Protein AF-A0A5A9X7H3-F1 (afdb_monomer)

Solvent-accessible surface area (backbone atoms only — not comparable to full-atom values): 4825 Å² total; per-residue (Å²): 138,72,62,65,63,56,50,50,46,50,51,28,48,52,41,34,69,51,86,33,49,89,46,52,44,34,55,43,70,47,81,53,97,88,34,32,32,37,27,39,35,50,72,34,92,88,33,71,90,49,79,45,79,76,44,76,33,47,70,68,54,48,48,53,52,54,52,51,51,52,55,53,51,48,58,67,69,68,55,72,80,93,118

Foldseek 3Di:
DPPLQVVLQVLQVCCCVPLVVPPQWGWHWDDDPQKIFIWIQGNDPPDDGDTHTPDIDHSVVSVVVSVVVVVVSCVVVPPDPPD

Secondary structure (DSSP, 8-state):
--HHHHHHHHHHHHHHHTTTTTSSEEEEEEEETTEEEEEEEE-STTS---EEEEEEE-HHHHHHHHHHHHHHHHHHHSS----

Radius of gyration: 13.67 Å; Cα contacts (8 Å, |Δi|>4): 111; chains: 1; bounding box: 21×28×49 Å

Nearest PDB structures (foldseek):
  4v8h-assembly2_CX  TM=4.141E-01  e=7.486E-01  Escherichia coli K-12
  8dtc-assembly1_B  TM=4.938E-01  e=2.866E+00  Acanthamoeba castellanii
  2db2-assembly1_A  TM=3.453E-01  e=1.832E+00  Homo sapiens
  6wqq-assembly1_a  TM=3.264E-01  e=1.832E+00  Staphylococcus aureus
  4zm3-assembly2_C  TM=3.599E-01  e=1.512E+00  Streptomyces pactum

Sequence (83 aa):
MKTTLRQLESLCSGLNTGVLKSTPYGLGVVRYRDVIAVIKKARSPVALAGKVTLFIGSPRECQTFLLAVDGYLRWFCEVPDAS

Structure (mmCIF, N/CA/C/O backbone):
data_AF-A0A5A9X7H3-F1
#
_entry.id   AF-A0A5A9X7H3-F1
#
loop_
_atom_site.group_PDB
_atom_site.id
_atom_site.type_symbol
_atom_site.label_atom_id
_atom_site.label_alt_id
_atom_site.label_comp_id
_atom_site.label_asym_id
_atom_site.label_entity_id
_atom_site.label_seq_id
_atom_site.pdbx_PDB_ins_code
_atom_site.Cartn_x
_atom_site.Cartn_y
_atom_site.Cartn_z
_atom_site.occupancy
_atom_site.B_iso_or_equiv
_atom_site.auth_seq_id
_atom_site.auth_comp_id
_atom_site.auth_asym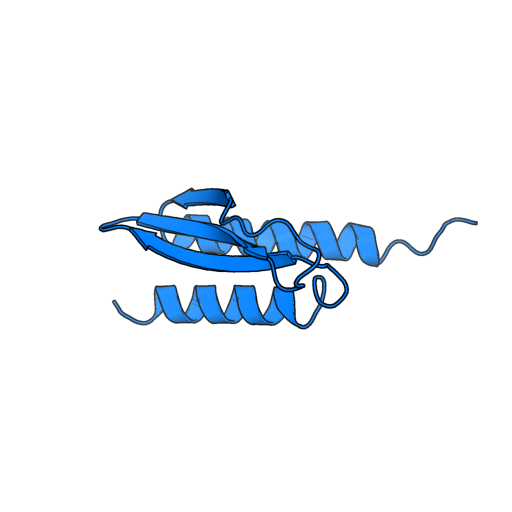_id
_atom_site.auth_atom_id
_atom_site.pdbx_PDB_model_num
ATOM 1 N N . MET A 1 1 ? -1.520 -4.083 21.460 1.00 46.50 1 MET A N 1
ATOM 2 C CA . MET A 1 1 ? -1.919 -4.022 20.028 1.00 46.50 1 MET A CA 1
ATOM 3 C C . MET A 1 1 ? -1.009 -3.102 19.181 1.00 46.50 1 MET A C 1
ATOM 5 O O . MET A 1 1 ? -1.503 -2.206 18.504 1.00 46.50 1 MET A O 1
ATOM 9 N N . LYS A 1 2 ? 0.324 -3.298 19.179 1.00 51.81 2 LYS A N 1
ATOM 10 C CA . LYS A 1 2 ? 1.259 -2.563 18.282 1.00 51.81 2 LYS A CA 1
ATOM 11 C C . LYS A 1 2 ? 1.615 -3.343 17.003 1.00 51.81 2 LYS A C 1
ATOM 13 O O . LYS A 1 2 ? 2.155 -2.765 16.068 1.00 51.81 2 LYS A O 1
ATOM 18 N N . THR A 1 3 ? 1.297 -4.636 16.955 1.00 60.66 3 THR A N 1
ATOM 19 C CA . THR A 1 3 ? 1.736 -5.574 15.912 1.00 60.66 3 THR A CA 1
ATOM 20 C C . THR A 1 3 ? 1.072 -5.318 14.556 1.00 60.66 3 THR A C 1
ATOM 22 O O . THR A 1 3 ? 1.730 -5.426 13.530 1.00 60.66 3 THR A O 1
ATOM 25 N N . THR A 1 4 ? -0.194 -4.891 14.537 1.00 82.06 4 THR A N 1
ATOM 26 C CA . THR A 1 4 ? -0.987 -4.865 13.298 1.00 82.06 4 THR A CA 1
ATOM 27 C C . THR A 1 4 ? -0.641 -3.713 12.355 1.00 82.06 4 THR A C 1
ATOM 29 O O . THR A 1 4 ? -0.619 -3.909 11.148 1.00 82.06 4 THR A O 1
ATOM 32 N N . LEU A 1 5 ? -0.294 -2.526 12.869 1.00 86.56 5 LEU A N 1
ATOM 33 C CA . LEU A 1 5 ? 0.136 -1.417 12.004 1.00 86.56 5 LEU A CA 1
ATOM 34 C C . LEU A 1 5 ? 1.484 -1.726 11.337 1.00 86.56 5 LEU A C 1
ATOM 36 O O . LEU A 1 5 ? 1.611 -1.559 10.132 1.00 86.56 5 LEU A O 1
ATOM 40 N N . ARG A 1 6 ? 2.451 -2.266 12.095 1.00 89.00 6 ARG A N 1
ATOM 41 C CA . ARG A 1 6 ? 3.762 -2.675 11.559 1.00 89.00 6 ARG A CA 1
ATOM 42 C C . ARG A 1 6 ? 3.648 -3.768 10.496 1.00 89.00 6 ARG A C 1
ATOM 44 O O . ARG A 1 6 ? 4.384 -3.748 9.517 1.00 89.00 6 ARG A O 1
ATOM 51 N N . GLN A 1 7 ? 2.726 -4.715 10.676 1.00 90.19 7 GLN A N 1
ATOM 52 C CA . GLN A 1 7 ? 2.446 -5.740 9.666 1.00 90.19 7 GLN A CA 1
ATOM 53 C C . GLN A 1 7 ? 1.923 -5.113 8.366 1.00 90.19 7 GLN A C 1
ATOM 55 O O . GLN A 1 7 ? 2.404 -5.453 7.289 1.00 90.19 7 GLN A O 1
ATOM 60 N N . LEU A 1 8 ? 0.999 -4.152 8.456 1.00 92.81 8 LEU A N 1
ATOM 61 C CA . LEU A 1 8 ? 0.489 -3.432 7.286 1.00 92.81 8 LEU A CA 1
ATOM 62 C C . LEU A 1 8 ? 1.569 -2.564 6.620 1.00 92.81 8 LEU A C 1
ATOM 64 O O . LEU A 1 8 ? 1.663 -2.541 5.396 1.00 92.81 8 LEU A O 1
ATOM 68 N N . GLU A 1 9 ? 2.427 -1.903 7.401 1.00 94.00 9 GLU A N 1
ATOM 69 C CA . GLU A 1 9 ? 3.590 -1.166 6.884 1.00 94.00 9 GLU A CA 1
ATOM 70 C C . GLU A 1 9 ? 4.552 -2.091 6.129 1.00 94.00 9 GLU A C 1
ATOM 72 O O . GLU A 1 9 ? 5.040 -1.732 5.056 1.00 94.00 9 GLU A O 1
ATOM 77 N N . SER A 1 10 ? 4.791 -3.296 6.653 1.00 93.44 10 SER A N 1
ATOM 78 C CA . SER A 1 10 ? 5.618 -4.309 5.995 1.00 93.44 10 SER A CA 1
ATOM 79 C C . SER A 1 10 ? 5.008 -4.772 4.667 1.00 93.44 10 SER A C 1
ATOM 81 O O . SER A 1 10 ? 5.731 -4.842 3.673 1.00 93.44 10 SER A O 1
ATOM 83 N N . LEU A 1 11 ? 3.686 -4.985 4.606 1.00 92.62 11 LEU A N 1
ATOM 84 C CA . LEU A 1 11 ? 2.982 -5.300 3.354 1.00 92.62 11 LEU A CA 1
ATOM 85 C C . LEU A 1 11 ? 3.095 -4.163 2.330 1.00 92.62 11 LEU A C 1
ATOM 87 O O . LEU A 1 11 ? 3.455 -4.405 1.179 1.00 92.62 11 LEU A O 1
ATOM 91 N N . CYS A 1 12 ? 2.857 -2.913 2.744 1.00 93.75 12 CYS A N 1
ATOM 92 C CA . CYS A 1 12 ? 3.058 -1.756 1.869 1.00 93.75 12 CYS A CA 1
ATOM 93 C C . CYS A 1 12 ? 4.507 -1.663 1.374 1.00 93.75 12 CYS A C 1
ATOM 95 O O . CYS A 1 12 ? 4.731 -1.341 0.210 1.00 93.75 12 CYS A O 1
ATOM 97 N N . SER A 1 13 ? 5.490 -1.957 2.231 1.00 94.50 13 SER A N 1
ATOM 98 C CA . SER A 1 13 ? 6.904 -1.982 1.847 1.00 94.50 13 SER A CA 1
ATOM 99 C C . SER A 1 13 ? 7.171 -3.020 0.756 1.00 94.50 13 SER A C 1
ATOM 101 O O . SER A 1 13 ? 7.743 -2.667 -0.273 1.00 94.50 13 SER A O 1
ATOM 103 N N . GLY A 1 14 ? 6.681 -4.255 0.924 1.00 92.50 14 GLY A N 1
ATOM 104 C CA . GLY A 1 14 ? 6.818 -5.319 -0.078 1.00 92.50 14 GLY A CA 1
ATOM 105 C C . GLY A 1 14 ? 6.191 -4.955 -1.427 1.00 92.50 14 GLY A C 1
ATOM 106 O O . GLY A 1 14 ? 6.814 -5.140 -2.471 1.00 92.50 14 GLY A O 1
ATOM 107 N N . LEU A 1 15 ? 5.004 -4.343 -1.415 1.00 91.19 15 LEU A N 1
ATOM 108 C CA . LEU A 1 15 ? 4.361 -3.820 -2.625 1.00 91.19 15 LEU A CA 1
ATOM 109 C C . LEU A 1 15 ? 5.195 -2.715 -3.289 1.00 91.19 15 LEU A C 1
ATOM 111 O O . LEU A 1 15 ? 5.378 -2.716 -4.504 1.00 91.19 15 LEU A O 1
ATOM 115 N N . ASN A 1 16 ? 5.732 -1.786 -2.495 1.00 92.88 16 ASN A N 1
ATOM 116 C CA . ASN A 1 16 ? 6.520 -0.650 -2.975 1.00 92.88 16 ASN A CA 1
ATOM 117 C C . ASN A 1 16 ? 7.888 -1.041 -3.548 1.00 92.88 16 ASN A C 1
ATOM 119 O O . ASN A 1 16 ? 8.405 -0.325 -4.410 1.00 92.88 16 ASN A O 1
ATOM 123 N N . THR A 1 17 ? 8.511 -2.108 -3.050 1.00 90.94 17 THR A N 1
ATOM 124 C CA . THR A 1 17 ? 9.809 -2.600 -3.543 1.00 90.94 17 THR A CA 1
ATOM 125 C C . THR A 1 17 ? 9.665 -3.673 -4.620 1.00 90.94 17 THR A C 1
ATOM 127 O O . THR A 1 17 ? 10.587 -3.855 -5.413 1.00 90.94 17 THR A O 1
ATOM 130 N N . GLY A 1 18 ? 8.513 -4.343 -4.682 1.00 89.12 18 GLY A N 1
ATOM 131 C CA . GLY A 1 18 ? 8.153 -5.294 -5.726 1.00 89.12 18 GLY A CA 1
ATOM 132 C C . GLY A 1 18 ? 7.357 -4.635 -6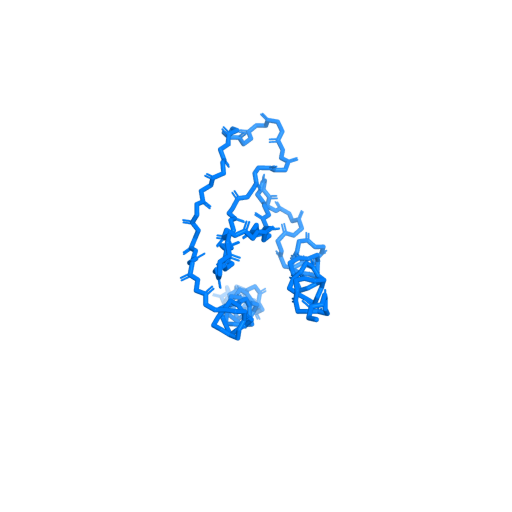.848 1.00 89.12 18 GLY A C 1
ATO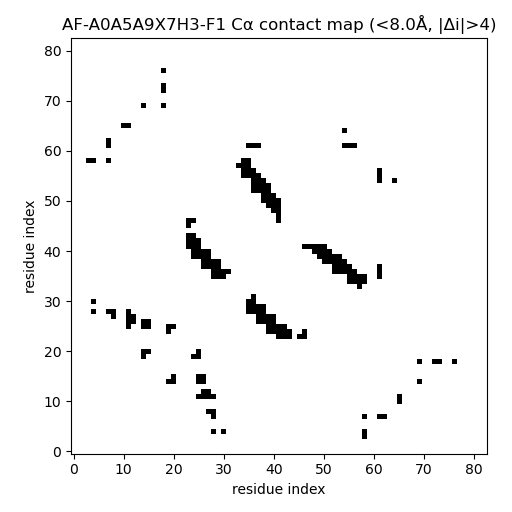M 133 O O . GLY A 1 18 ? 7.908 -3.946 -7.706 1.00 89.12 18 GLY A O 1
ATOM 134 N N . VAL A 1 19 ? 6.045 -4.867 -6.845 1.00 86.88 19 VAL A N 1
ATOM 135 C CA . VAL A 1 19 ? 5.157 -4.586 -7.982 1.00 86.88 19 VAL A CA 1
ATOM 136 C C . VAL A 1 19 ? 5.063 -3.091 -8.315 1.00 86.88 19 VAL A C 1
ATOM 138 O O . VAL A 1 19 ? 5.018 -2.709 -9.480 1.00 86.88 19 VAL A O 1
ATOM 141 N N . LEU A 1 20 ? 5.113 -2.215 -7.309 1.00 87.31 20 LEU A N 1
ATOM 142 C CA . LEU A 1 20 ? 5.013 -0.763 -7.491 1.00 87.31 20 LEU A CA 1
ATOM 143 C C . LEU A 1 20 ? 6.374 -0.067 -7.644 1.00 87.31 20 LEU A C 1
ATOM 145 O O . LEU A 1 20 ? 6.412 1.168 -7.674 1.00 87.31 20 LEU A O 1
ATOM 149 N N . LYS A 1 21 ? 7.490 -0.810 -7.737 1.00 88.94 21 LYS A N 1
ATOM 150 C CA . LYS A 1 21 ? 8.851 -0.235 -7.703 1.00 88.94 21 LYS A CA 1
ATOM 151 C C . LYS A 1 21 ? 9.094 0.832 -8.770 1.00 88.94 21 LYS A C 1
ATOM 153 O O . LYS A 1 21 ? 9.771 1.817 -8.496 1.00 88.94 21 LYS A O 1
ATOM 158 N N . SER A 1 22 ? 8.524 0.635 -9.958 1.00 87.19 22 SER A N 1
ATOM 159 C CA . SER A 1 22 ? 8.719 1.504 -11.123 1.00 87.19 22 SER A CA 1
ATOM 160 C C . SER A 1 22 ? 7.666 2.607 -11.218 1.00 87.19 22 SER A C 1
ATOM 162 O O . SER A 1 22 ? 7.685 3.397 -12.158 1.00 87.19 22 SER A O 1
ATOM 164 N N . THR A 1 23 ? 6.723 2.664 -10.275 1.00 86.19 23 THR A N 1
ATOM 165 C CA . THR A 1 23 ? 5.661 3.668 -10.301 1.00 86.19 23 THR A CA 1
ATOM 166 C C . THR A 1 23 ? 6.099 4.927 -9.545 1.00 86.19 23 THR A C 1
ATOM 168 O O . THR A 1 23 ? 6.800 4.841 -8.533 1.00 86.19 23 THR A O 1
ATOM 171 N N . PRO A 1 24 ? 5.662 6.125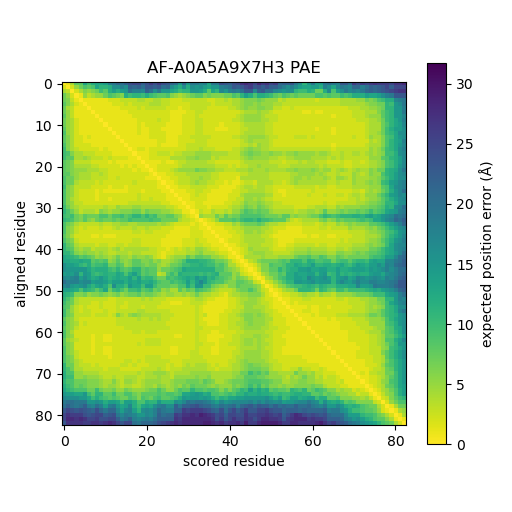 -9.971 1.00 86.75 24 PRO A N 1
ATOM 172 C CA . PRO A 1 24 ? 5.985 7.371 -9.270 1.00 86.75 24 PRO A CA 1
ATOM 173 C C . PRO A 1 24 ? 5.239 7.516 -7.926 1.00 86.75 24 PRO A C 1
ATOM 175 O O . PRO A 1 24 ? 5.421 8.501 -7.202 1.00 86.75 24 PRO A O 1
ATOM 178 N N . TYR A 1 25 ? 4.415 6.526 -7.575 1.00 89.19 25 TYR A N 1
ATOM 179 C CA . TYR A 1 25 ? 3.623 6.458 -6.359 1.00 89.19 25 TYR A CA 1
ATOM 180 C C . TYR A 1 25 ? 3.969 5.199 -5.556 1.00 89.19 25 TYR A C 1
ATOM 182 O O . TYR A 1 25 ? 4.626 4.279 -6.019 1.00 89.19 25 TYR A O 1
ATOM 190 N N . GLY A 1 26 ? 3.541 5.164 -4.308 1.00 91.88 26 GLY A N 1
ATOM 191 C CA . GLY A 1 26 ? 3.569 3.971 -3.482 1.00 91.88 26 GLY A CA 1
ATOM 192 C C . GLY A 1 26 ? 2.383 3.961 -2.543 1.00 91.88 26 GLY A C 1
ATOM 193 O O . GLY A 1 26 ? 1.564 4.885 -2.530 1.00 91.88 26 GLY A O 1
ATOM 194 N N . LEU A 1 27 ? 2.318 2.919 -1.735 1.00 94.25 27 LEU A N 1
ATOM 195 C CA . LEU A 1 27 ? 1.325 2.760 -0.692 1.00 94.25 27 LEU A CA 1
ATOM 196 C C . LEU A 1 27 ? 1.934 3.050 0.674 1.00 94.25 27 LEU A C 1
ATOM 198 O O . LEU A 1 27 ? 3.114 2.801 0.927 1.00 94.25 27 LEU A O 1
ATOM 202 N N . GLY A 1 28 ? 1.111 3.573 1.567 1.00 93.75 28 GLY A N 1
ATOM 203 C CA . GLY A 1 28 ? 1.421 3.688 2.981 1.00 93.75 28 GLY A CA 1
ATOM 204 C C . GLY A 1 28 ? 0.172 3.461 3.811 1.00 93.75 28 GLY A C 1
ATOM 205 O O . GLY A 1 28 ? -0.938 3.439 3.283 1.00 93.75 28 GLY A O 1
ATOM 206 N N . VAL A 1 29 ? 0.359 3.337 5.118 1.00 93.94 29 VAL A N 1
ATOM 207 C CA . VAL A 1 29 ? -0.740 3.275 6.078 1.00 93.94 29 VAL A CA 1
ATOM 208 C C . VAL A 1 29 ? -0.619 4.384 7.106 1.00 93.94 29 VAL A C 1
ATOM 210 O O . VAL A 1 29 ? 0.481 4.768 7.501 1.00 93.94 29 VAL A O 1
ATOM 213 N N . VAL A 1 30 ? -1.760 4.924 7.521 1.00 91.81 30 VAL A N 1
ATOM 214 C CA . VAL A 1 30 ? -1.865 5.946 8.566 1.00 91.81 30 VAL A CA 1
ATOM 215 C C . VAL A 1 30 ? -2.952 5.517 9.533 1.00 91.81 30 VAL A C 1
ATOM 217 O O . VAL A 1 30 ? -4.035 5.109 9.121 1.00 91.81 30 VAL A O 1
ATOM 220 N N . ARG A 1 31 ? -2.675 5.603 10.832 1.00 89.50 31 ARG A N 1
ATOM 221 C CA . ARG A 1 31 ? -3.668 5.305 11.863 1.00 89.50 31 ARG A CA 1
ATOM 222 C C . ARG A 1 31 ? -4.482 6.554 12.194 1.00 89.50 31 ARG A C 1
ATOM 224 O O . ARG A 1 31 ? -3.905 7.586 12.528 1.00 89.50 31 ARG A O 1
ATOM 231 N N . TYR A 1 32 ? -5.804 6.424 12.182 1.00 86.81 32 TYR A N 1
ATOM 232 C CA . TYR A 1 32 ? -6.752 7.454 12.597 1.00 86.81 32 TYR A CA 1
ATOM 233 C C . TYR A 1 32 ? -7.621 6.920 13.732 1.00 86.81 32 TYR A C 1
ATOM 235 O O . TYR A 1 32 ? -8.583 6.209 13.474 1.00 86.81 32 TYR A O 1
ATOM 243 N N . ARG A 1 33 ? -7.296 7.275 14.984 1.00 82.56 33 ARG A N 1
ATOM 244 C CA . ARG A 1 33 ? -7.998 6.795 16.192 1.00 82.56 33 ARG A CA 1
ATOM 245 C C . ARG A 1 33 ? -8.172 5.261 16.170 1.00 82.56 33 ARG A C 1
ATOM 247 O O . ARG A 1 33 ? -7.202 4.536 16.429 1.00 82.56 33 ARG A O 1
ATOM 254 N N . ASP A 1 34 ? -9.361 4.807 15.782 1.00 82.25 34 ASP A N 1
ATOM 255 C CA . ASP A 1 34 ? -9.820 3.416 15.790 1.00 82.25 34 ASP A CA 1
ATOM 256 C C . ASP A 1 34 ? -9.712 2.714 14.426 1.00 82.25 34 ASP A C 1
ATOM 258 O O . ASP A 1 34 ? -9.830 1.492 14.348 1.00 82.25 34 ASP A O 1
ATOM 262 N N . VAL A 1 35 ? -9.432 3.461 13.355 1.00 88.50 35 VAL A N 1
ATOM 263 C CA . VAL A 1 35 ? -9.317 2.942 11.986 1.00 88.50 35 VAL A CA 1
ATOM 264 C C . VAL A 1 35 ? -7.915 3.139 11.416 1.00 88.50 35 VAL A C 1
ATOM 266 O O . VAL A 1 35 ? -7.089 3.908 11.923 1.00 88.50 35 VAL A O 1
ATOM 269 N N . ILE A 1 36 ? -7.630 2.418 10.338 1.00 92.56 36 ILE A N 1
ATOM 270 C CA . ILE A 1 36 ? -6.415 2.559 9.543 1.00 92.56 36 ILE A CA 1
ATOM 271 C C . ILE A 1 36 ? -6.822 2.983 8.137 1.00 92.56 36 ILE A C 1
ATOM 273 O O . ILE A 1 36 ? -7.773 2.461 7.563 1.00 92.56 36 ILE A O 1
ATOM 277 N N . ALA A 1 37 ? -6.097 3.950 7.591 1.00 93.44 37 ALA A N 1
ATOM 278 C CA . ALA A 1 37 ? -6.209 4.358 6.205 1.00 93.44 37 ALA A CA 1
ATOM 279 C C . ALA A 1 37 ? -5.031 3.806 5.409 1.00 93.44 37 ALA A C 1
ATOM 281 O O . ALA A 1 37 ? -3.881 3.975 5.819 1.00 93.44 37 ALA A O 1
ATOM 282 N N . VAL A 1 38 ? -5.307 3.217 4.251 1.00 94.38 38 VAL A N 1
ATOM 283 C CA . VAL A 1 38 ? -4.313 2.970 3.207 1.00 94.38 38 VAL A CA 1
ATOM 284 C C . VAL A 1 38 ? -4.295 4.190 2.295 1.00 94.38 38 VAL A C 1
ATOM 286 O O . VAL A 1 38 ? -5.333 4.617 1.787 1.00 94.38 38 VAL A O 1
ATOM 289 N N . ILE A 1 39 ? -3.116 4.765 2.092 1.00 94.00 39 ILE A N 1
ATOM 290 C CA . ILE A 1 39 ? -2.929 5.988 1.316 1.00 94.00 39 ILE A CA 1
ATOM 291 C C . ILE A 1 39 ? -2.008 5.746 0.125 1.00 94.00 39 ILE A C 1
ATOM 293 O O . ILE A 1 39 ? -1.012 5.029 0.220 1.00 94.00 39 ILE A O 1
ATOM 297 N N . LYS A 1 40 ? -2.301 6.420 -0.983 1.00 92.38 40 LYS A N 1
ATOM 298 C CA . LYS A 1 40 ? -1.365 6.635 -2.082 1.00 92.38 40 LYS A CA 1
ATOM 299 C C . LYS A 1 40 ? -0.415 7.760 -1.691 1.00 92.38 40 LYS A C 1
ATOM 301 O O . LYS A 1 40 ? -0.862 8.843 -1.309 1.00 92.38 40 LYS A O 1
ATOM 306 N N . LYS A 1 41 ? 0.888 7.515 -1.790 1.00 88.62 41 LYS A N 1
ATOM 307 C CA . LYS A 1 41 ? 1.950 8.473 -1.463 1.00 88.62 41 LYS A CA 1
ATOM 308 C C . LYS A 1 41 ? 2.832 8.704 -2.687 1.00 88.62 41 LYS A C 1
ATOM 310 O O . LYS A 1 41 ? 3.313 7.746 -3.283 1.00 88.62 41 LYS A O 1
ATOM 315 N N . ALA A 1 42 ? 3.065 9.962 -3.048 1.00 86.94 42 ALA A N 1
ATOM 316 C CA . ALA A 1 42 ? 4.058 10.318 -4.059 1.00 86.94 42 ALA A CA 1
ATOM 317 C C . ALA A 1 42 ? 5.468 9.887 -3.613 1.00 86.94 42 ALA A C 1
ATOM 319 O O . ALA A 1 42 ? 5.850 10.094 -2.456 1.00 86.94 42 ALA A O 1
ATOM 320 N N . ARG A 1 43 ? 6.226 9.269 -4.524 1.00 83.00 43 ARG A N 1
ATOM 321 C CA . ARG A 1 43 ? 7.627 8.859 -4.311 1.00 83.00 43 ARG A CA 1
ATOM 322 C C 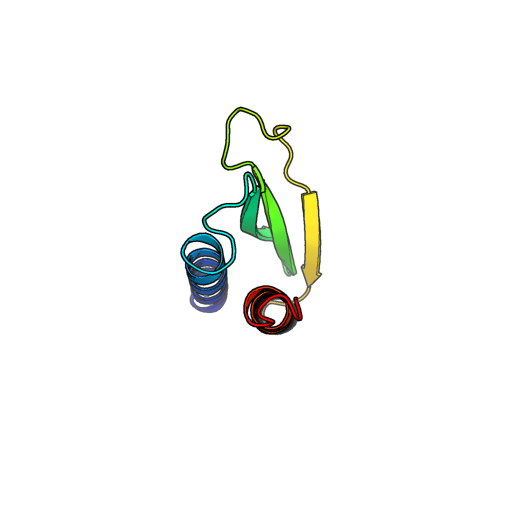. ARG A 1 43 ? 8.610 9.634 -5.179 1.00 83.00 43 ARG A C 1
ATOM 324 O O . ARG A 1 43 ? 9.786 9.689 -4.845 1.00 83.00 43 ARG A O 1
ATOM 331 N N . SER A 1 44 ? 8.127 10.206 -6.276 1.00 72.56 44 SER A N 1
ATOM 332 C CA . SER A 1 44 ? 8.927 10.985 -7.213 1.00 72.56 44 SER A CA 1
ATOM 333 C C . SER A 1 44 ? 8.576 12.473 -7.118 1.00 72.56 44 SER A C 1
ATOM 335 O O . SER A 1 44 ? 7.398 12.786 -6.942 1.00 72.56 44 SER A O 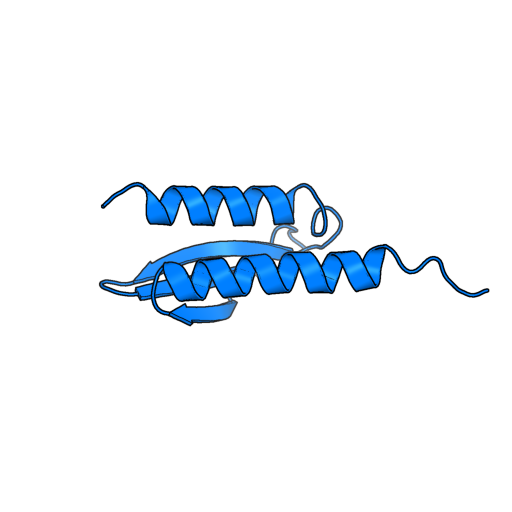1
ATOM 337 N N . PRO A 1 45 ? 9.543 13.397 -7.269 1.00 67.38 45 PRO A N 1
ATOM 338 C CA . PRO A 1 45 ? 9.276 14.837 -7.299 1.00 67.38 45 PRO A CA 1
ATOM 339 C C . PRO A 1 45 ? 8.359 15.277 -8.454 1.00 67.38 45 PRO A C 1
ATOM 341 O O . PRO A 1 45 ? 7.729 16.323 -8.352 1.00 67.38 45 PRO A O 1
ATOM 344 N N . VAL A 1 46 ? 8.235 14.477 -9.522 1.00 68.75 46 VAL A N 1
ATOM 345 C CA . VAL A 1 46 ? 7.274 14.721 -10.621 1.00 68.75 46 VAL A CA 1
ATOM 346 C C . VAL A 1 46 ? 5.850 14.247 -10.313 1.00 68.75 46 VAL A C 1
ATOM 348 O O . VAL A 1 46 ? 4.918 14.603 -11.029 1.00 68.75 46 VAL A O 1
ATOM 351 N N . ALA A 1 47 ? 5.641 13.459 -9.256 1.00 71.75 47 ALA A N 1
ATOM 352 C CA . ALA A 1 47 ? 4.294 13.125 -8.813 1.00 71.75 47 ALA A CA 1
ATOM 353 C C . ALA A 1 47 ? 3.718 14.279 -7.989 1.00 71.75 47 ALA A C 1
ATOM 355 O O . ALA A 1 47 ? 4.356 14.752 -7.051 1.00 71.75 47 ALA A O 1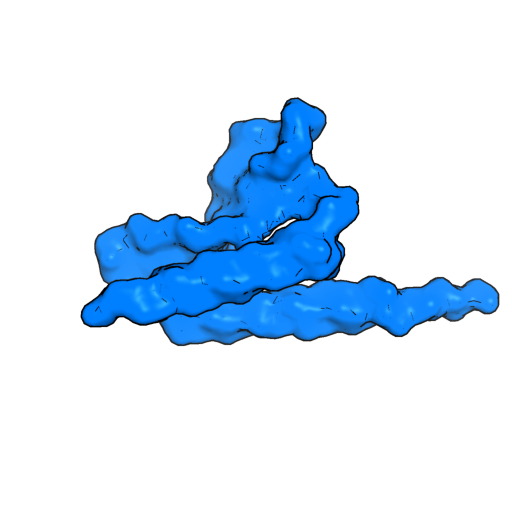
ATOM 356 N N . LEU A 1 48 ? 2.474 14.671 -8.293 1.00 72.06 48 LEU A N 1
ATOM 357 C CA . LEU A 1 48 ? 1.710 15.609 -7.468 1.00 72.06 48 LEU A CA 1
ATOM 358 C C . LEU A 1 48 ? 1.814 15.210 -5.992 1.00 72.06 48 LEU A C 1
ATOM 360 O O . LEU A 1 48 ? 1.432 14.098 -5.607 1.00 72.06 48 LEU A O 1
ATOM 364 N N . ALA A 1 49 ? 2.351 16.125 -5.182 1.00 66.50 49 ALA A N 1
ATOM 365 C CA . ALA A 1 49 ? 2.481 15.955 -3.746 1.00 66.50 49 ALA A CA 1
ATOM 366 C C . ALA A 1 49 ? 1.078 15.907 -3.127 1.00 66.50 49 ALA A C 1
ATOM 368 O O . ALA A 1 49 ? 0.459 16.926 -2.841 1.00 66.50 49 ALA A O 1
ATOM 369 N N . GLY A 1 50 ? 0.554 14.697 -2.959 1.00 65.50 50 GLY A N 1
ATOM 370 C CA . GLY A 1 50 ? -0.769 14.460 -2.408 1.00 65.50 50 GLY A CA 1
ATOM 371 C C . GLY A 1 50 ? -0.821 13.105 -1.724 1.00 65.50 50 GLY A C 1
ATOM 372 O O . GLY A 1 50 ? -0.309 12.110 -2.243 1.00 65.50 50 GLY A O 1
ATOM 373 N N . LYS A 1 51 ? -1.428 13.074 -0.537 1.00 74.44 51 LYS A N 1
ATOM 374 C CA . LYS A 1 51 ? -1.850 11.830 0.105 1.00 74.44 51 LYS A CA 1
ATOM 375 C C . LYS A 1 51 ? -3.305 11.615 -0.274 1.00 74.44 51 LYS A C 1
ATOM 377 O O . LYS A 1 51 ? -4.166 12.353 0.193 1.00 74.44 51 LYS A O 1
ATOM 382 N N . VAL A 1 52 ? -3.564 10.633 -1.129 1.00 87.38 52 VAL A N 1
ATOM 383 C CA . VAL A 1 52 ? -4.936 10.240 -1.473 1.00 87.38 52 VAL A CA 1
ATOM 384 C C . VAL A 1 52 ? -5.282 9.012 -0.658 1.00 87.38 52 VAL A C 1
ATOM 386 O O . VAL A 1 52 ? -4.573 8.009 -0.72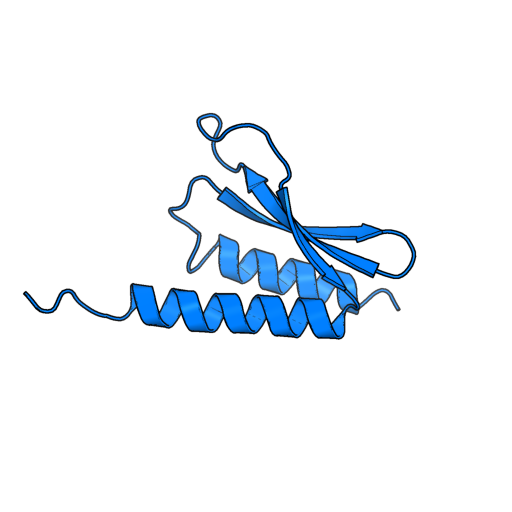0 1.00 87.38 52 VAL A O 1
ATOM 389 N N . THR A 1 53 ? -6.356 9.085 0.115 1.00 91.94 53 THR A N 1
ATOM 390 C CA . THR A 1 53 ? -6.886 7.918 0.812 1.00 91.94 53 THR A CA 1
ATOM 391 C C . THR A 1 53 ? -7.498 6.960 -0.200 1.00 91.94 53 THR A C 1
ATOM 393 O O . THR A 1 53 ? -8.399 7.340 -0.939 1.00 91.94 53 THR A O 1
ATOM 396 N N . LEU A 1 54 ? -6.996 5.728 -0.235 1.00 92.75 54 LEU A N 1
ATOM 397 C CA . LEU A 1 54 ? -7.500 4.670 -1.112 1.00 92.75 54 LEU A CA 1
ATOM 398 C C . LEU A 1 54 ? -8.530 3.794 -0.399 1.00 92.75 54 LEU A C 1
ATOM 400 O O . LEU A 1 54 ? -9.475 3.326 -1.020 1.00 92.75 54 LEU A O 1
ATOM 404 N N . PHE A 1 55 ? -8.338 3.572 0.902 1.00 95.25 55 PHE A N 1
ATOM 405 C CA . PHE A 1 55 ? -9.212 2.734 1.714 1.00 95.25 55 PHE A CA 1
ATOM 406 C C . PHE A 1 55 ? -9.116 3.136 3.190 1.00 95.25 55 PHE A C 1
ATOM 408 O O . PHE A 1 55 ? -8.029 3.487 3.651 1.00 95.25 55 PHE A O 1
ATOM 415 N N . ILE A 1 56 ? -10.220 3.067 3.937 1.00 95.31 56 ILE A N 1
ATOM 416 C CA . ILE A 1 56 ? -10.255 3.233 5.399 1.00 95.31 56 ILE A CA 1
ATOM 417 C C . ILE A 1 56 ? -11.054 2.077 5.984 1.00 95.31 56 ILE A C 1
ATOM 419 O O . ILE A 1 56 ? -12.168 1.822 5.538 1.00 95.31 56 ILE A O 1
ATOM 423 N N . GLY A 1 57 ? -10.515 1.428 7.012 1.00 93.81 57 GLY A N 1
ATOM 424 C CA . GLY A 1 57 ? -11.240 0.388 7.728 1.00 93.81 57 GLY A CA 1
ATOM 425 C C . GLY A 1 57 ? -10.506 -0.107 8.963 1.00 93.81 57 GLY A C 1
ATOM 426 O O . GLY A 1 57 ? -9.530 0.489 9.436 1.00 93.81 57 GLY A O 1
ATOM 427 N N . SER A 1 58 ? -10.981 -1.225 9.494 1.00 92.81 58 SER A N 1
ATOM 428 C CA . SER A 1 58 ? -10.280 -1.967 10.532 1.00 92.81 58 SER A CA 1
ATOM 429 C C . SER A 1 58 ? -8.944 -2.517 10.005 1.00 92.81 58 SER A C 1
ATOM 431 O O . SER A 1 58 ? -8.753 -2.685 8.796 1.00 92.81 58 SER A O 1
ATOM 433 N N . PRO A 1 59 ? -8.004 -2.885 10.893 1.00 90.56 59 PRO A N 1
ATOM 434 C CA . PRO A 1 59 ? -6.727 -3.442 10.460 1.00 90.56 59 PRO A CA 1
ATOM 435 C C . PRO A 1 59 ? -6.851 -4.699 9.580 1.00 90.56 59 PRO A C 1
ATOM 437 O O . PRO A 1 59 ? -6.053 -4.884 8.662 1.00 90.56 59 PRO A O 1
ATOM 440 N N . ARG A 1 60 ? -7.863 -5.543 9.832 1.00 90.56 60 ARG A N 1
ATOM 441 C CA . ARG A 1 60 ? -8.123 -6.765 9.054 1.00 90.56 60 ARG A CA 1
ATOM 442 C C . ARG A 1 60 ? -8.635 -6.446 7.649 1.00 90.56 60 ARG A C 1
ATOM 444 O O . ARG A 1 60 ? -8.218 -7.087 6.684 1.00 90.56 60 ARG A O 1
ATOM 451 N N . GLU A 1 61 ? -9.500 -5.446 7.523 1.00 93.25 61 GLU A N 1
ATOM 452 C CA . GLU A 1 61 ? -9.988 -4.982 6.221 1.00 93.25 61 GLU A CA 1
ATOM 453 C C . GLU A 1 61 ? -8.855 -4.350 5.408 1.00 93.25 61 GLU A C 1
ATOM 455 O O . GLU A 1 61 ? -8.682 -4.692 4.241 1.00 93.25 61 GLU A O 1
ATOM 460 N N . CYS A 1 62 ? -8.005 -3.525 6.031 1.00 93.56 62 CYS A N 1
ATOM 461 C CA . CYS A 1 62 ? -6.827 -2.968 5.360 1.00 93.56 62 CYS A CA 1
ATOM 462 C C . CYS A 1 62 ? -5.855 -4.055 4.886 1.00 93.56 62 CYS A C 1
ATOM 464 O O . CYS A 1 62 ? -5.299 -3.943 3.796 1.00 93.56 62 CYS A O 1
ATOM 466 N N . GLN A 1 63 ? -5.654 -5.113 5.678 1.00 92.38 63 GLN A N 1
ATOM 467 C CA . GLN A 1 63 ? -4.815 -6.242 5.273 1.00 92.38 63 GLN A CA 1
ATOM 468 C C . GLN A 1 63 ? -5.398 -6.954 4.050 1.00 92.38 63 GLN A C 1
ATOM 470 O O . GLN A 1 63 ? -4.678 -7.214 3.090 1.00 92.38 63 GLN A O 1
ATOM 475 N N . THR A 1 64 ? -6.703 -7.230 4.075 1.00 93.50 64 THR A N 1
ATOM 476 C CA . THR A 1 64 ? -7.414 -7.886 2.968 1.00 93.50 64 THR A CA 1
ATOM 477 C C . THR A 1 64 ? -7.331 -7.045 1.695 1.00 93.50 64 THR A C 1
ATOM 479 O O . THR A 1 64 ? -7.001 -7.570 0.635 1.00 93.50 64 THR A O 1
ATOM 482 N N . PHE A 1 65 ? -7.534 -5.730 1.811 1.00 93.94 65 PHE A N 1
ATOM 483 C CA . PHE A 1 65 ? -7.380 -4.788 0.705 1.00 93.94 65 PHE A CA 1
ATOM 484 C C . PHE A 1 65 ? -5.966 -4.825 0.101 1.00 93.94 65 PHE A C 1
ATOM 486 O O . PHE A 1 65 ? -5.825 -4.957 -1.111 1.00 93.94 65 PHE A O 1
ATOM 493 N N . LEU A 1 66 ? -4.912 -4.755 0.924 1.00 92.81 66 LEU A N 1
ATOM 494 C CA . LEU A 1 66 ? -3.525 -4.771 0.434 1.00 92.81 66 LEU A CA 1
ATOM 495 C C . LEU A 1 66 ? -3.163 -6.085 -0.273 1.00 92.81 66 LEU A C 1
ATOM 497 O O . LEU A 1 66 ? -2.468 -6.053 -1.285 1.00 92.81 66 LEU A O 1
ATOM 501 N N . LEU A 1 67 ? -3.648 -7.223 0.231 1.00 91.06 67 LEU A N 1
ATOM 502 C CA . LEU A 1 67 ? -3.442 -8.526 -0.410 1.00 91.06 67 LEU A CA 1
ATOM 503 C C . LEU A 1 67 ? -4.192 -8.634 -1.745 1.00 91.06 67 LEU A C 1
ATOM 505 O O . LEU A 1 67 ? -3.642 -9.157 -2.710 1.00 91.06 67 LEU A O 1
ATOM 509 N N . ALA A 1 68 ? -5.414 -8.100 -1.825 1.00 90.75 68 ALA A N 1
ATOM 510 C CA . ALA A 1 68 ? -6.165 -8.045 -3.078 1.00 90.75 68 ALA A CA 1
ATOM 511 C C . ALA A 1 68 ? -5.464 -7.161 -4.124 1.00 90.75 68 ALA A C 1
ATOM 513 O O . ALA A 1 68 ? -5.397 -7.534 -5.293 1.00 90.75 68 ALA A O 1
ATOM 514 N N . VAL A 1 69 ? -4.889 -6.027 -3.703 1.00 87.88 69 VAL A N 1
ATOM 515 C CA . VAL A 1 69 ? -4.076 -5.164 -4.576 1.00 87.88 69 VAL A CA 1
ATOM 516 C C . VAL A 1 69 ? -2.824 -5.893 -5.073 1.00 87.88 69 VAL A C 1
ATOM 518 O O . VAL A 1 69 ? -2.531 -5.809 -6.262 1.00 87.88 69 VAL A O 1
ATOM 521 N N . ASP A 1 70 ? -2.108 -6.626 -4.210 1.00 87.44 70 ASP A N 1
ATOM 522 C CA . ASP A 1 70 ? -0.947 -7.432 -4.629 1.00 87.44 70 ASP A CA 1
ATOM 523 C C . ASP A 1 70 ? -1.336 -8.467 -5.692 1.00 87.44 70 ASP A C 1
ATOM 525 O O . ASP A 1 70 ? -0.724 -8.518 -6.757 1.00 87.44 70 ASP A O 1
ATOM 529 N N . GLY A 1 71 ? -2.397 -9.241 -5.437 1.00 86.94 71 GLY A N 1
ATOM 530 C CA . GLY A 1 71 ? -2.884 -10.262 -6.366 1.00 86.94 71 GLY A CA 1
ATOM 531 C C . GLY A 1 71 ? -3.339 -9.680 -7.705 1.00 86.94 71 GLY A C 1
ATOM 532 O O . GLY A 1 71 ? -2.947 -10.182 -8.756 1.00 86.94 71 GLY A O 1
ATOM 533 N N . TYR A 1 72 ? -4.106 -8.585 -7.676 1.00 84.62 72 TYR A N 1
ATOM 534 C CA . TYR A 1 72 ? -4.557 -7.893 -8.884 1.00 84.62 72 TYR A CA 1
ATOM 535 C C . TYR A 1 72 ? -3.375 -7.378 -9.709 1.00 84.62 72 TYR A C 1
ATOM 537 O O . TYR A 1 72 ? -3.293 -7.640 -10.905 1.00 84.62 72 TYR A O 1
ATOM 545 N N . LEU A 1 73 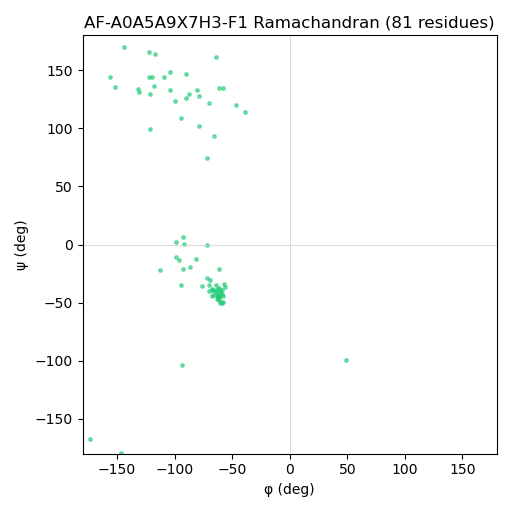? -2.433 -6.663 -9.087 1.00 81.44 73 LEU A N 1
ATOM 546 C CA . LEU A 1 73 ? -1.316 -6.077 -9.823 1.00 81.44 73 LEU A CA 1
ATOM 547 C C . LEU A 1 73 ? -0.370 -7.144 -10.381 1.00 81.44 73 LEU A C 1
ATOM 549 O O . LEU A 1 73 ? 0.098 -6.994 -11.504 1.00 81.44 73 LEU A O 1
ATOM 553 N N . ARG A 1 74 ? -0.116 -8.232 -9.643 1.00 79.88 74 ARG A N 1
ATOM 554 C CA . ARG A 1 74 ? 0.668 -9.364 -10.162 1.00 79.88 74 ARG A CA 1
ATOM 555 C C . ARG A 1 74 ? -0.003 -10.007 -11.363 1.00 79.88 74 ARG A C 1
ATOM 557 O O . ARG A 1 74 ? 0.676 -10.235 -12.352 1.00 79.88 74 ARG A O 1
ATOM 564 N N . TRP A 1 75 ? -1.322 -10.200 -11.318 1.00 75.12 75 TRP A N 1
ATOM 565 C CA . TRP A 1 75 ? -2.065 -10.720 -12.463 1.00 75.12 75 TRP A CA 1
ATOM 566 C C . TRP A 1 75 ? -1.886 -9.841 -13.708 1.00 75.12 75 TRP A C 1
ATOM 568 O O . TRP A 1 75 ? -1.595 -10.363 -14.772 1.00 75.12 75 TRP A O 1
ATOM 578 N N . PHE A 1 76 ? -1.954 -8.512 -13.580 1.00 69.25 76 PHE A N 1
ATOM 579 C CA . PHE A 1 76 ? -1.715 -7.604 -14.713 1.00 69.25 76 PHE A CA 1
ATOM 580 C C . PHE A 1 76 ? -0.247 -7.518 -15.157 1.00 69.25 76 PHE A C 1
ATOM 582 O O . PHE A 1 76 ? 0.013 -7.243 -16.323 1.00 69.25 76 PHE A O 1
ATOM 589 N N . CYS A 1 77 ? 0.714 -7.716 -14.252 1.00 64.44 77 CYS A N 1
ATOM 590 C CA . CYS A 1 77 ? 2.143 -7.649 -14.573 1.00 64.44 77 CYS A CA 1
ATOM 591 C C . CYS A 1 77 ? 2.728 -8.977 -15.087 1.00 64.44 77 CYS A C 1
ATOM 593 O O . CYS A 1 77 ? 3.800 -8.956 -15.685 1.00 64.44 77 CYS A O 1
ATOM 595 N N . GLU A 1 78 ? 2.066 -10.110 -14.840 1.00 59.88 78 GLU A N 1
ATOM 596 C CA . GLU A 1 78 ? 2.488 -11.451 -15.278 1.00 59.88 78 GLU A CA 1
ATOM 597 C C . GLU A 1 78 ? 1.767 -11.938 -16.541 1.00 59.88 78 GLU A C 1
ATOM 599 O O . GLU A 1 78 ? 2.034 -13.052 -16.980 1.00 59.88 78 GLU A O 1
ATOM 604 N N . VAL A 1 79 ? 0.890 -11.136 -17.155 1.00 50.41 79 VAL A N 1
ATOM 605 C CA . VAL A 1 79 ? 0.437 -11.403 -18.528 1.00 50.41 79 VAL A CA 1
ATOM 606 C C . VAL A 1 79 ? 1.554 -10.924 -19.461 1.00 50.41 79 VAL A C 1
ATOM 608 O O . VAL A 1 79 ? 1.682 -9.712 -19.649 1.00 50.41 79 VAL A O 1
ATOM 611 N N . PRO A 1 80 ? 2.404 -11.813 -20.019 1.00 47.56 80 PRO A N 1
ATOM 612 C CA . PRO A 1 80 ? 3.240 -11.412 -21.137 1.00 47.56 80 PRO A CA 1
ATOM 613 C C . PRO A 1 80 ? 2.301 -10.937 -22.241 1.00 47.56 80 PRO A C 1
ATOM 615 O O . PRO A 1 80 ? 1.279 -11.581 -22.491 1.00 47.56 80 PRO A O 1
ATOM 618 N N . ASP A 1 81 ? 2.633 -9.802 -22.855 1.00 47.97 81 ASP A N 1
ATOM 619 C CA . ASP A 1 81 ? 1.987 -9.328 -24.072 1.00 47.97 81 ASP A CA 1
ATOM 620 C C . ASP A 1 81 ? 1.715 -10.530 -24.984 1.00 47.97 81 ASP A C 1
ATOM 622 O O . ASP A 1 81 ? 2.641 -11.194 -25.453 1.00 47.97 81 ASP A O 1
ATOM 626 N N . ALA A 1 82 ? 0.436 -10.840 -25.196 1.00 43.69 82 ALA A N 1
ATOM 627 C CA . ALA A 1 82 ? 0.017 -11.740 -26.254 1.00 43.69 82 ALA A CA 1
ATOM 628 C C . ALA A 1 82 ? 0.202 -10.974 -27.573 1.00 43.69 82 ALA A C 1
ATOM 630 O O . ALA A 1 82 ? -0.755 -10.428 -28.119 1.00 43.69 82 ALA A O 1
ATOM 631 N N . SER A 1 83 ? 1.461 -10.833 -27.996 1.00 45.12 83 SER A N 1
ATOM 632 C CA . SER A 1 83 ? 1.879 -10.329 -29.308 1.00 45.12 83 SER A CA 1
ATOM 633 C C . SER A 1 83 ? 2.243 -11.494 -30.213 1.00 45.12 83 SER A C 1
ATOM 635 O O . SER A 1 83 ? 3.019 -12.361 -29.752 1.00 45.12 83 SER A O 1
#

pLDDT: mean 83.13, std 13.9, range [43.69, 95.31]

Mean predicted aligned error: 6.38 Å

Organism: NCBI:txid2509454